Protein AF-A0A957VIG5-F1 (afdb_monomer_lite)

Radius of gyration: 19.97 Å; chains: 1; bounding box: 42×45×61 Å

pLDDT: mean 84.69, std 12.18, range [29.11, 98.12]

Secondary structure (DSSP, 8-state):
--TT--------SS--TT--SSPPTTEEEEE-TT--EEEEE-----S-HHHHHHHHHHHHTSTTGGGEEEEEETTEEEEEEE-S--HHHHHHHS-TTSPPPHHHHHHHHHHHHTT--EEEEEEEEEEETTTTEEEEEEE--SSSTT-EEEEEEEE-HHHHHHHHGGGTTSHHHHH-

Structure (mmCIF, N/CA/C/O backbone):
data_AF-A0A957VIG5-F1
#
_entry.id   AF-A0A957VIG5-F1
#
loop_
_atom_site.group_PDB
_atom_site.id
_atom_site.type_symbol
_atom_site.label_atom_id
_atom_site.label_alt_id
_atom_site.label_comp_id
_atom_site.label_asym_id
_atom_site.label_entity_id
_atom_site.label_seq_id
_atom_site.pdbx_PDB_ins_code
_atom_site.Cartn_x
_atom_site.Cartn_y
_atom_site.Cartn_z
_atom_site.occupancy
_atom_site.B_iso_or_equiv
_atom_site.auth_seq_id
_atom_site.auth_comp_id
_atom_site.auth_asym_id
_atom_site.auth_atom_id
_atom_site.pdbx_PDB_model_num
ATOM 1 N N . MET A 1 1 ? 10.376 -10.869 32.501 1.00 29.11 1 MET A N 1
ATOM 2 C CA . MET A 1 1 ? 9.119 -10.267 32.999 1.00 29.11 1 MET A CA 1
ATOM 3 C C . MET A 1 1 ? 9.027 -8.844 32.476 1.00 29.11 1 MET A C 1
ATOM 5 O O . MET A 1 1 ? 9.973 -8.095 32.676 1.00 29.11 1 MET A O 1
ATOM 9 N N . THR A 1 2 ? 7.955 -8.468 31.776 1.00 40.06 2 THR A N 1
ATOM 10 C CA . THR A 1 2 ? 7.659 -7.051 31.512 1.00 40.06 2 THR A CA 1
ATOM 11 C C . THR A 1 2 ? 6.690 -6.542 32.575 1.00 40.06 2 THR A C 1
ATOM 13 O O . THR A 1 2 ? 5.792 -7.257 33.016 1.00 40.06 2 THR A O 1
ATOM 16 N N . ASN A 1 3 ? 6.922 -5.308 33.009 1.00 45.75 3 ASN A N 1
ATOM 17 C CA . ASN A 1 3 ? 6.412 -4.671 34.224 1.00 45.75 3 ASN A CA 1
ATOM 18 C C . ASN A 1 3 ? 4.905 -4.305 34.166 1.00 45.75 3 ASN A C 1
ATOM 20 O O . ASN A 1 3 ? 4.494 -3.252 34.638 1.00 45.75 3 ASN A O 1
ATOM 24 N N . THR A 1 4 ? 4.067 -5.106 33.490 1.00 52.88 4 THR A N 1
ATOM 25 C CA . THR A 1 4 ? 2.637 -4.780 33.278 1.00 52.88 4 THR A CA 1
ATOM 26 C C . THR A 1 4 ? 1.697 -5.991 33.170 1.00 52.88 4 THR A C 1
ATOM 28 O O . THR A 1 4 ? 0.552 -5.827 32.761 1.00 52.88 4 THR A O 1
ATOM 31 N N . GLY A 1 5 ? 2.135 -7.212 33.503 1.00 53.25 5 GLY A N 1
ATOM 32 C CA . GLY A 1 5 ? 1.250 -8.384 33.678 1.00 53.25 5 GLY A CA 1
ATOM 33 C C . GLY A 1 5 ? 0.446 -8.863 32.454 1.00 53.25 5 GLY A C 1
ATOM 34 O O . GLY A 1 5 ? -0.316 -9.817 32.568 1.00 53.25 5 GLY A O 1
ATOM 35 N N . LYS A 1 6 ? 0.588 -8.238 31.277 1.00 64.69 6 LYS A N 1
ATOM 36 C CA . LYS A 1 6 ? -0.127 -8.636 30.056 1.00 64.69 6 LYS A CA 1
ATOM 37 C C . LYS A 1 6 ? 0.607 -9.792 29.359 1.00 64.69 6 LYS A C 1
ATOM 39 O O . LYS A 1 6 ? 1.813 -9.667 29.133 1.00 64.69 6 LYS A O 1
ATOM 44 N N . PRO A 1 7 ? -0.094 -10.875 28.973 1.00 71.56 7 PRO A N 1
ATOM 45 C CA . PRO A 1 7 ? 0.519 -11.985 28.252 1.00 71.56 7 PRO A CA 1
ATOM 46 C C . PRO A 1 7 ? 1.040 -11.522 26.885 1.00 71.56 7 PRO A C 1
ATOM 48 O O . PRO A 1 7 ? 0.395 -10.723 26.198 1.00 71.56 7 PRO A O 1
ATOM 51 N N . ARG A 1 8 ? 2.226 -12.016 26.510 1.00 73.31 8 ARG A N 1
ATOM 52 C CA . ARG A 1 8 ? 2.873 -11.772 25.215 1.00 73.31 8 ARG A CA 1
ATOM 53 C C . ARG A 1 8 ? 3.100 -13.107 24.519 1.00 73.31 8 ARG A C 1
ATOM 55 O O . ARG A 1 8 ? 3.776 -13.967 25.074 1.00 73.31 8 ARG A O 1
ATOM 62 N N . TYR A 1 9 ? 2.581 -13.234 23.305 1.00 81.94 9 TYR A N 1
ATOM 63 C CA . TYR A 1 9 ? 2.742 -14.413 22.458 1.00 81.94 9 TYR A CA 1
ATOM 64 C C . TYR A 1 9 ? 3.745 -14.122 21.338 1.00 81.94 9 TYR A C 1
ATOM 66 O O . TYR A 1 9 ? 3.904 -12.971 20.929 1.00 81.94 9 TYR A O 1
ATOM 74 N N . TYR A 1 10 ? 4.445 -15.150 20.870 1.00 78.38 10 TYR A N 1
ATOM 75 C CA . TYR A 1 10 ? 5.370 -15.077 19.741 1.00 78.38 10 TYR A CA 1
ATOM 76 C C . TYR A 1 10 ? 5.461 -16.449 19.069 1.00 78.38 10 TYR A C 1
ATOM 78 O O . TYR A 1 10 ? 5.282 -17.472 19.729 1.00 78.38 10 TYR A O 1
ATOM 86 N N . PHE A 1 11 ? 5.752 -16.469 17.769 1.00 82.25 11 PHE A N 1
ATOM 87 C CA . PHE A 1 11 ? 6.024 -17.706 17.042 1.00 82.25 11 PHE A CA 1
ATOM 88 C C . PHE A 1 11 ? 7.482 -18.133 17.241 1.00 82.25 11 PHE A C 1
ATOM 90 O O . PHE A 1 11 ? 8.391 -17.301 17.234 1.00 82.25 11 PHE A O 1
ATOM 97 N N . THR A 1 12 ? 7.708 -19.434 17.416 1.00 80.00 12 THR A N 1
ATOM 98 C CA . THR A 1 12 ? 9.040 -20.048 17.497 1.00 80.00 12 THR A CA 1
ATOM 99 C C . THR A 1 12 ? 9.083 -21.272 16.583 1.00 80.00 12 THR A C 1
ATOM 101 O O . THR A 1 12 ? 8.152 -22.074 16.627 1.00 80.00 12 THR A O 1
ATOM 104 N N . PRO A 1 13 ? 10.153 -21.462 15.784 1.00 79.06 13 PRO A N 1
ATOM 105 C CA . PRO A 1 13 ? 10.302 -22.650 14.942 1.00 79.06 13 PRO A CA 1
ATOM 106 C C . PRO A 1 13 ? 10.376 -23.959 15.734 1.00 79.06 13 PRO A C 1
ATOM 108 O O . PRO A 1 13 ? 10.029 -25.015 15.216 1.00 79.06 13 PRO A O 1
ATOM 111 N N . LYS A 1 14 ? 10.866 -23.905 16.980 1.00 83.44 14 LYS A N 1
ATOM 112 C CA . LYS A 1 14 ? 10.940 -25.071 17.861 1.00 83.44 14 LYS A CA 1
ATOM 113 C C . LYS A 1 14 ? 9.764 -25.041 18.837 1.00 83.44 14 LYS A C 1
ATOM 115 O O . LYS A 1 14 ? 9.634 -24.035 19.547 1.00 83.44 14 LYS A O 1
ATOM 120 N N . PRO A 1 15 ? 8.945 -26.105 18.901 1.00 76.12 15 PRO A N 1
ATOM 121 C CA . PRO A 1 15 ? 7.943 -26.230 19.947 1.00 76.12 15 PRO A CA 1
ATOM 122 C C . PRO A 1 15 ? 8.634 -26.260 21.315 1.00 76.12 15 PRO A C 1
ATOM 124 O O . PRO A 1 15 ? 9.750 -26.763 21.454 1.00 76.12 15 PRO A O 1
ATOM 127 N N . ASN A 1 16 ? 7.986 -25.667 22.311 1.00 79.44 16 ASN A N 1
ATOM 128 C CA . ASN A 1 16 ? 8.431 -25.659 23.700 1.00 79.44 16 ASN A CA 1
ATOM 129 C C . ASN A 1 16 ? 7.266 -26.068 24.609 1.00 79.44 16 ASN A C 1
ATOM 131 O O . ASN A 1 16 ? 6.124 -26.132 24.158 1.00 79.44 16 ASN A O 1
ATOM 135 N N . ASP A 1 17 ? 7.542 -26.291 25.891 1.00 75.88 17 ASP A N 1
ATOM 136 C CA . ASP A 1 17 ? 6.544 -26.735 26.880 1.00 75.88 17 ASP A CA 1
ATOM 137 C C . ASP A 1 17 ? 5.425 -25.703 27.148 1.00 75.88 17 ASP A C 1
ATOM 139 O O . ASP A 1 17 ? 4.496 -25.956 27.911 1.00 75.88 17 ASP A O 1
ATOM 143 N N . HIS A 1 18 ? 5.510 -24.521 26.532 1.00 79.69 18 HIS A N 1
ATOM 144 C CA . HIS A 1 18 ? 4.513 -23.453 26.586 1.00 79.69 18 HIS A CA 1
ATOM 145 C C . HIS A 1 18 ? 3.817 -23.227 25.236 1.00 79.69 18 HIS A C 1
ATOM 147 O O . HIS A 1 18 ? 3.148 -22.204 25.056 1.00 79.69 18 HIS A O 1
ATOM 153 N N . ALA A 1 19 ? 3.993 -24.143 24.279 1.00 79.94 19 ALA A N 1
ATOM 154 C CA . ALA A 1 19 ? 3.270 -24.120 23.021 1.00 79.94 19 ALA A CA 1
ATOM 155 C C . ALA A 1 19 ? 1.768 -24.251 23.297 1.00 79.94 19 ALA A C 1
ATOM 157 O O . ALA A 1 19 ? 1.336 -25.051 24.122 1.00 79.94 19 ALA A O 1
ATOM 158 N N . LEU A 1 20 ? 0.983 -23.422 22.618 1.00 81.69 20 LEU A N 1
ATOM 159 C CA . LEU A 1 20 ? -0.468 -23.486 22.683 1.00 81.69 20 LEU A CA 1
ATOM 160 C C . LEU A 1 20 ? -0.978 -24.309 21.505 1.00 81.69 20 LEU A C 1
ATOM 162 O O . LEU A 1 20 ? -0.508 -24.125 20.384 1.00 81.69 20 LEU A O 1
ATOM 166 N N . ASP A 1 21 ? -1.981 -25.145 21.756 1.00 83.62 21 ASP A N 1
ATOM 167 C CA . ASP A 1 21 ? -2.622 -25.959 20.717 1.00 83.62 21 ASP A CA 1
ATOM 168 C C . ASP A 1 21 ? -3.555 -25.137 19.810 1.00 83.62 21 ASP A C 1
ATOM 170 O O . ASP A 1 21 ? -3.916 -25.572 18.717 1.00 83.62 21 ASP A O 1
ATOM 174 N N . ALA A 1 22 ? -3.953 -23.939 20.251 1.00 85.75 22 ALA A N 1
ATOM 175 C CA . ALA A 1 22 ? -4.861 -23.053 19.531 1.00 85.75 22 ALA A CA 1
ATOM 176 C C . ALA A 1 22 ? -4.493 -21.571 19.706 1.00 85.75 22 ALA A C 1
ATOM 178 O O . ALA A 1 22 ? -3.853 -21.168 20.682 1.00 85.75 22 ALA A O 1
ATOM 179 N N . ILE A 1 23 ? -4.939 -20.744 18.755 1.00 85.94 23 ILE A N 1
ATOM 180 C CA . ILE A 1 23 ? -4.832 -19.284 18.840 1.00 85.94 23 ILE A CA 1
ATOM 181 C C . ILE A 1 23 ? -5.718 -18.790 19.996 1.00 85.94 23 ILE A C 1
ATOM 183 O O . ILE A 1 23 ? -6.904 -19.116 20.014 1.00 85.94 23 ILE A O 1
ATOM 187 N N . PRO A 1 24 ? -5.192 -17.984 20.937 1.00 86.62 24 PRO A N 1
ATOM 188 C CA . PRO A 1 24 ? -5.994 -17.438 22.026 1.00 86.62 24 PRO A CA 1
ATOM 189 C C . PRO A 1 24 ? -7.159 -16.566 21.540 1.00 86.62 24 PRO A C 1
ATOM 191 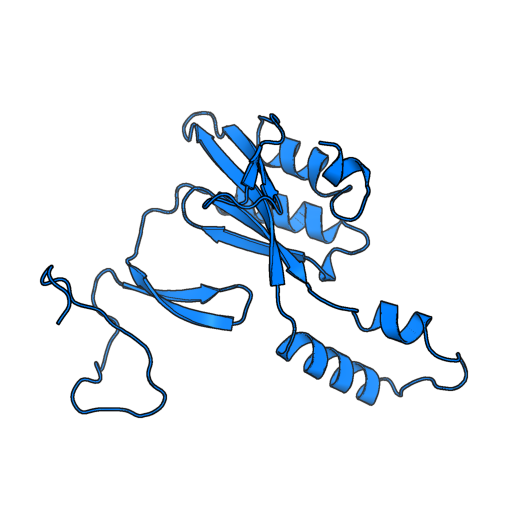O O . PRO A 1 24 ? -7.042 -15.831 20.555 1.00 86.62 24 PRO A O 1
ATOM 194 N N . ASP A 1 25 ? -8.259 -16.566 22.292 1.00 86.62 25 ASP A N 1
ATOM 195 C CA . ASP A 1 25 ? -9.426 -15.735 21.992 1.00 86.62 25 ASP A CA 1
ATOM 196 C C . ASP A 1 25 ? -9.075 -14.245 21.901 1.00 86.62 25 ASP A C 1
ATOM 198 O O . ASP A 1 25 ? -8.315 -13.694 22.701 1.00 86.62 25 ASP A O 1
ATOM 202 N N . GLY A 1 26 ? -9.644 -13.576 20.895 1.00 85.88 26 GLY A N 1
ATOM 203 C CA . GLY A 1 26 ? -9.362 -12.168 20.611 1.00 85.88 26 GLY A CA 1
ATOM 204 C C . GLY A 1 26 ? -8.007 -11.917 19.941 1.00 85.88 26 GLY A C 1
ATOM 205 O O . GLY A 1 26 ? -7.635 -10.757 19.752 1.00 85.88 26 GLY A O 1
ATOM 206 N N . TRP A 1 27 ? -7.283 -12.967 19.554 1.00 88.06 27 TRP A N 1
ATOM 207 C CA . TRP A 1 27 ? -6.102 -12.874 18.700 1.00 88.06 27 TRP A CA 1
ATOM 208 C C . TRP A 1 27 ? -6.384 -13.438 17.308 1.00 88.06 27 TRP A C 1
ATOM 210 O O . TRP A 1 27 ? -7.367 -14.155 17.092 1.00 88.06 27 TRP A O 1
ATOM 220 N N . GLU A 1 28 ? -5.531 -13.059 16.366 1.00 88.88 28 GLU A N 1
ATOM 221 C CA . GLU A 1 28 ? -5.504 -13.546 14.992 1.00 88.88 28 GLU A CA 1
ATOM 222 C C . GLU A 1 28 ? -4.066 -13.562 14.467 1.00 88.88 28 GLU A C 1
ATOM 224 O O . GLU A 1 28 ? -3.171 -12.902 15.011 1.00 88.88 28 GLU A O 1
ATOM 229 N N . ILE A 1 29 ? -3.844 -14.350 13.419 1.00 88.75 29 ILE A N 1
ATOM 230 C CA . ILE A 1 29 ? -2.579 -14.369 12.690 1.00 88.75 29 ILE A CA 1
ATOM 231 C C . ILE A 1 29 ? -2.651 -13.287 11.621 1.00 88.75 29 ILE A C 1
ATOM 233 O O . ILE A 1 29 ? -3.616 -13.227 10.866 1.00 88.75 29 ILE A O 1
ATOM 237 N N . SER A 1 30 ? -1.621 -12.453 11.555 1.00 87.12 30 SER A N 1
ATOM 238 C CA . SER A 1 30 ? -1.464 -11.440 10.520 1.00 87.12 30 SER A CA 1
ATOM 239 C C . SER A 1 30 ? -0.077 -11.557 9.906 1.00 87.12 30 SER A C 1
ATOM 241 O O . SER A 1 30 ? 0.917 -11.750 10.613 1.00 87.12 30 SER A O 1
ATOM 243 N N . GLU A 1 31 ? -0.019 -11.452 8.585 1.00 88.06 31 GLU A N 1
ATOM 244 C CA . GLU A 1 31 ? 1.212 -11.436 7.809 1.00 88.06 31 GLU A CA 1
ATOM 245 C C . GLU A 1 31 ? 1.402 -10.044 7.198 1.00 88.06 31 GLU A C 1
ATOM 247 O O . GLU A 1 31 ? 0.496 -9.501 6.570 1.00 88.06 31 GLU A O 1
ATOM 252 N N . SER A 1 32 ? 2.577 -9.449 7.412 1.00 88.19 32 SER A N 1
ATOM 253 C CA . SER A 1 32 ? 2.930 -8.156 6.802 1.00 88.19 32 SER A CA 1
ATOM 254 C C . SER A 1 32 ? 3.347 -8.303 5.335 1.00 88.19 32 SER A C 1
ATOM 256 O O . SER A 1 32 ? 3.729 -9.387 4.900 1.00 88.19 32 SER A O 1
ATOM 258 N N . VAL A 1 33 ? 3.430 -7.189 4.596 1.00 87.12 33 VAL A N 1
ATOM 259 C CA . VAL A 1 33 ? 3.902 -7.166 3.189 1.00 87.12 33 VAL A CA 1
ATOM 260 C C . VAL A 1 33 ? 5.286 -7.786 2.964 1.00 87.12 33 VAL A C 1
ATOM 262 O O . VAL A 1 33 ? 5.610 -8.154 1.837 1.00 87.12 33 VAL A O 1
ATOM 265 N N . ASN A 1 34 ? 6.090 -7.893 4.026 1.00 87.94 34 ASN A N 1
ATOM 266 C CA . ASN A 1 34 ? 7.439 -8.458 4.036 1.00 87.94 34 ASN A CA 1
ATOM 267 C C . ASN A 1 34 ? 7.484 -9.908 4.563 1.00 87.94 34 ASN A C 1
ATOM 269 O O . ASN A 1 34 ? 8.555 -10.385 4.932 1.00 87.94 34 ASN A O 1
ATOM 273 N N . GLY A 1 35 ? 6.342 -10.596 4.671 1.00 83.12 35 GLY A N 1
ATOM 274 C CA . GLY A 1 35 ? 6.267 -12.002 5.090 1.00 83.12 35 GLY A CA 1
ATOM 275 C C . GLY A 1 35 ? 6.508 -12.246 6.584 1.00 83.12 35 GLY A C 1
ATOM 276 O O . GLY A 1 35 ? 6.699 -13.380 7.022 1.00 83.12 35 GLY A O 1
ATOM 277 N N . VAL A 1 36 ? 6.531 -11.188 7.405 1.00 84.44 36 VAL A N 1
ATOM 278 C CA . VAL A 1 36 ? 6.614 -11.341 8.865 1.00 84.44 36 VAL A CA 1
ATOM 279 C C . VAL A 1 36 ? 5.244 -11.737 9.403 1.00 84.44 36 VAL A C 1
ATOM 281 O O . VAL A 1 36 ? 4.320 -10.922 9.390 1.00 84.44 36 VAL A O 1
ATOM 284 N N . VAL A 1 37 ? 5.148 -12.964 9.916 1.00 85.62 37 VAL A N 1
ATOM 285 C CA . VAL A 1 37 ? 3.952 -13.511 10.565 1.00 85.62 37 VAL A CA 1
ATOM 286 C C . VAL A 1 37 ? 3.951 -13.149 12.048 1.00 85.62 37 VAL A C 1
ATOM 288 O O . VAL A 1 37 ? 4.902 -13.430 12.780 1.00 85.62 37 VAL A O 1
ATOM 291 N N . SER A 1 38 ? 2.876 -12.515 12.505 1.00 84.62 38 SER A N 1
ATOM 292 C CA . SER A 1 38 ? 2.704 -12.053 13.882 1.00 84.62 38 SER A CA 1
ATOM 293 C C . SER A 1 38 ? 1.351 -12.468 14.440 1.00 84.62 38 SER A C 1
ATOM 295 O O . SER A 1 38 ? 0.354 -12.514 13.724 1.00 84.62 38 SER A O 1
ATOM 297 N N . LEU A 1 39 ? 1.309 -12.731 15.746 1.00 86.62 39 LEU A N 1
ATOM 298 C CA . LEU A 1 39 ? 0.047 -12.860 16.461 1.00 86.62 39 LEU A CA 1
ATOM 299 C C . LEU A 1 39 ? -0.385 -11.472 16.936 1.00 86.62 39 LEU A C 1
ATOM 301 O O . LEU A 1 39 ? 0.286 -10.855 17.768 1.00 86.62 39 LEU A O 1
ATOM 305 N N . VAL A 1 40 ? -1.498 -10.977 16.405 1.00 84.94 40 VAL A N 1
ATOM 306 C CA . VAL A 1 40 ? -2.026 -9.644 16.710 1.00 84.94 40 VAL A CA 1
ATOM 307 C C . VAL A 1 40 ? -3.364 -9.757 17.425 1.00 84.94 40 VAL A C 1
ATOM 309 O O . VAL A 1 40 ? -4.070 -10.756 17.320 1.00 84.94 40 VAL A O 1
ATOM 312 N N . ARG A 1 41 ? -3.706 -8.740 18.217 1.00 84.44 41 ARG A N 1
ATOM 313 C CA . ARG A 1 41 ? -5.045 -8.657 18.807 1.00 84.44 41 ARG A CA 1
ATOM 314 C C . ARG A 1 41 ? -6.024 -8.222 17.730 1.00 84.44 41 ARG A C 1
ATOM 316 O O . ARG A 1 41 ? -5.751 -7.215 17.078 1.00 84.44 41 ARG A O 1
ATOM 323 N N . ARG A 1 42 ? -7.175 -8.888 17.656 1.00 84.12 42 ARG A N 1
ATOM 324 C CA . ARG A 1 42 ? -8.310 -8.444 16.846 1.00 84.12 42 ARG A CA 1
ATOM 325 C C . ARG A 1 42 ? -8.708 -7.033 17.262 1.00 84.12 42 ARG A C 1
ATOM 327 O O . ARG A 1 42 ? -8.872 -6.740 18.450 1.00 84.12 42 ARG A O 1
ATOM 334 N N . ARG A 1 43 ? -8.826 -6.144 16.283 1.00 78.88 43 ARG A N 1
ATOM 335 C CA . ARG A 1 43 ? -9.270 -4.761 16.468 1.00 78.88 43 ARG A CA 1
ATOM 336 C C . ARG A 1 43 ? -10.280 -4.430 15.376 1.00 78.88 43 ARG A C 1
ATOM 338 O O . ARG A 1 43 ? -10.109 -4.923 14.267 1.00 78.88 43 ARG A O 1
ATOM 345 N N . PRO A 1 44 ? -11.290 -3.594 15.663 1.00 79.00 44 PRO A N 1
ATOM 346 C CA . PRO A 1 44 ? -12.149 -3.063 14.618 1.00 79.00 44 PRO A CA 1
ATOM 347 C C . PRO A 1 44 ? -11.292 -2.368 13.561 1.00 79.00 44 PRO A C 1
ATOM 349 O O . PRO A 1 44 ? -10.483 -1.497 13.898 1.00 79.00 44 PRO A O 1
ATOM 352 N N . GLN A 1 45 ? -11.462 -2.785 12.314 1.00 79.69 45 GLN A N 1
ATOM 353 C CA . GLN A 1 45 ? -10.868 -2.150 11.151 1.00 79.69 45 GLN A CA 1
ATOM 354 C C . GLN A 1 45 ? -11.884 -1.140 10.602 1.00 79.69 45 GLN A C 1
ATOM 356 O O . GLN A 1 45 ? -12.966 -1.537 10.181 1.00 79.69 45 GLN A O 1
ATOM 361 N N . PRO A 1 46 ? -11.627 0.177 10.737 1.00 88.44 46 PRO A N 1
ATOM 362 C CA . PRO A 1 46 ? -12.562 1.214 10.300 1.00 88.44 46 PRO A CA 1
ATOM 363 C C . PRO A 1 46 ? -12.513 1.467 8.784 1.00 88.44 46 PRO A C 1
ATOM 365 O O . PRO A 1 46 ? -13.332 2.231 8.263 1.00 88.44 46 PRO A O 1
ATOM 368 N N . ILE A 1 47 ? -11.525 0.894 8.097 1.00 93.44 47 ILE A N 1
ATOM 369 C CA . ILE A 1 47 ? -11.380 0.965 6.648 1.00 93.44 47 ILE A CA 1
ATOM 370 C C . ILE A 1 47 ? -12.231 -0.129 6.017 1.00 93.44 47 ILE A C 1
ATOM 372 O O . ILE A 1 47 ? -12.327 -1.236 6.534 1.00 93.44 47 ILE A O 1
ATOM 376 N N . GLU A 1 48 ? -12.899 0.222 4.928 1.00 94.38 48 GLU A N 1
ATOM 377 C CA . GLU A 1 48 ? -13.761 -0.689 4.187 1.00 94.38 48 GLU A CA 1
ATOM 378 C C . GLU A 1 48 ? -12.964 -1.371 3.069 1.00 94.38 48 GLU A C 1
ATOM 380 O O . GLU A 1 48 ? -12.102 -0.754 2.437 1.00 94.38 48 GLU A O 1
ATOM 385 N N . ASP A 1 49 ? -13.299 -2.625 2.752 1.00 93.81 49 ASP A N 1
ATOM 386 C CA . ASP A 1 49 ? -12.625 -3.393 1.693 1.00 93.81 49 ASP A CA 1
ATOM 387 C C . ASP A 1 49 ? -12.618 -2.654 0.344 1.00 93.81 49 ASP A C 1
ATOM 389 O O . ASP A 1 49 ? -11.635 -2.692 -0.398 1.00 93.81 49 ASP A O 1
ATOM 393 N N . ALA A 1 50 ? -13.702 -1.930 0.041 1.00 95.19 50 ALA A N 1
ATOM 394 C CA . ALA A 1 50 ? -13.837 -1.131 -1.175 1.00 95.19 50 ALA A CA 1
ATOM 395 C C . ALA A 1 50 ? -12.790 -0.007 -1.266 1.00 95.19 50 ALA A C 1
ATOM 397 O O . ALA A 1 50 ? -12.341 0.341 -2.358 1.00 95.19 50 ALA A O 1
ATOM 398 N N . GLU A 1 51 ? -12.360 0.541 -0.132 1.00 97.06 51 GLU A N 1
ATOM 399 C CA . GLU A 1 51 ? -11.376 1.621 -0.082 1.00 97.06 51 GLU A CA 1
ATOM 400 C C . GLU A 1 51 ? -9.964 1.095 -0.314 1.00 97.06 51 GLU A C 1
ATOM 402 O O . GLU A 1 51 ? -9.181 1.706 -1.042 1.00 97.06 51 GLU A O 1
ATOM 407 N N . VAL A 1 52 ? -9.649 -0.078 0.241 1.00 96.31 52 VAL A N 1
ATOM 408 C CA . VAL A 1 52 ? -8.399 -0.785 -0.059 1.00 96.31 52 VAL A CA 1
ATOM 409 C C . VAL A 1 52 ? -8.371 -1.194 -1.532 1.00 96.31 52 VAL A C 1
ATOM 411 O O . VAL A 1 52 ? -7.351 -1.014 -2.201 1.00 96.31 52 VAL A O 1
ATOM 414 N N . ALA A 1 53 ? -9.491 -1.695 -2.061 1.00 96.31 53 ALA A N 1
ATOM 415 C CA . ALA A 1 53 ? -9.629 -2.058 -3.468 1.00 96.31 53 ALA A CA 1
ATOM 416 C C . ALA A 1 53 ? -9.436 -0.852 -4.400 1.00 96.31 53 ALA A C 1
ATOM 418 O O . ALA A 1 53 ? -8.786 -0.991 -5.432 1.00 96.31 53 ALA A O 1
ATOM 419 N N . ALA A 1 54 ? -9.915 0.337 -4.022 1.00 97.06 54 ALA A N 1
ATOM 420 C CA . ALA A 1 54 ? -9.705 1.562 -4.793 1.00 97.06 54 ALA A CA 1
ATOM 421 C C . ALA A 1 54 ? -8.216 1.910 -4.952 1.00 97.06 54 ALA A C 1
ATOM 423 O O . ALA A 1 54 ? -7.774 2.258 -6.046 1.00 97.06 54 ALA A O 1
ATOM 424 N N . VAL A 1 55 ? -7.434 1.781 -3.875 1.00 97.44 55 VAL A N 1
ATOM 425 C CA . VAL A 1 55 ? -5.979 2.001 -3.918 1.00 97.44 55 VAL A CA 1
ATOM 426 C C . VAL A 1 55 ? -5.294 0.909 -4.742 1.00 97.44 55 VAL A C 1
ATOM 428 O O . VAL A 1 55 ? -4.418 1.219 -5.543 1.00 97.44 55 VAL A O 1
ATOM 431 N N . ARG A 1 56 ? -5.700 -0.361 -4.596 1.00 96.44 56 ARG A N 1
ATOM 432 C CA . ARG A 1 56 ? -5.147 -1.470 -5.395 1.00 96.44 56 ARG A CA 1
ATOM 433 C C . ARG A 1 56 ? -5.394 -1.287 -6.889 1.00 96.44 56 ARG A C 1
ATOM 435 O O . ARG A 1 56 ? -4.444 -1.399 -7.648 1.00 96.44 56 ARG A O 1
ATOM 442 N N . ALA A 1 57 ? -6.615 -0.943 -7.290 1.00 96.00 57 ALA A N 1
ATOM 443 C CA . ALA A 1 57 ? -6.957 -0.718 -8.693 1.00 96.00 57 ALA A CA 1
ATOM 444 C C . ALA A 1 57 ? -6.100 0.399 -9.311 1.00 96.00 57 ALA A C 1
ATOM 446 O O . ALA A 1 57 ? -5.528 0.234 -10.381 1.00 96.00 57 ALA A O 1
ATOM 447 N N . ALA A 1 58 ? -5.919 1.509 -8.594 1.00 96.12 58 ALA A N 1
ATOM 448 C CA . ALA A 1 58 ? -5.059 2.588 -9.067 1.00 96.12 58 ALA A CA 1
ATOM 449 C C . ALA A 1 58 ? -3.570 2.186 -9.147 1.00 96.12 58 ALA A C 1
ATOM 451 O O . ALA A 1 58 ? -2.855 2.686 -10.011 1.00 96.12 58 ALA A O 1
ATOM 452 N N . LEU A 1 59 ? -3.091 1.284 -8.278 1.00 96.00 59 LEU A N 1
ATOM 453 C CA . LEU A 1 59 ? -1.740 0.716 -8.387 1.00 96.00 59 LEU A CA 1
ATOM 454 C C . LEU A 1 59 ? -1.611 -0.265 -9.556 1.00 96.00 59 LEU A C 1
ATOM 456 O O . LEU A 1 59 ? -0.549 -0.325 -10.164 1.00 96.00 59 LEU A O 1
ATOM 460 N N . GLU A 1 60 ? -2.657 -1.024 -9.877 1.00 94.50 60 GLU A N 1
ATOM 461 C CA . GLU A 1 60 ? -2.687 -1.917 -11.043 1.00 94.50 60 GLU A CA 1
ATOM 462 C C . GLU A 1 60 ? -2.598 -1.134 -12.361 1.00 94.50 60 GLU A C 1
ATOM 464 O O . GLU A 1 60 ? -1.914 -1.577 -13.283 1.00 94.50 60 GLU A O 1
ATOM 469 N N . ASP A 1 61 ? -3.204 0.055 -12.415 1.00 94.12 61 ASP A N 1
ATOM 470 C CA . ASP A 1 61 ? -3.120 0.977 -13.556 1.00 94.12 61 ASP A CA 1
ATOM 471 C C . ASP A 1 61 ? -1.765 1.715 -13.653 1.00 94.12 61 ASP A C 1
ATOM 473 O O . ASP A 1 61 ? -1.475 2.366 -14.662 1.00 94.12 61 ASP A O 1
ATOM 477 N N . HIS A 1 62 ? -0.916 1.640 -12.622 1.00 92.94 62 HIS A N 1
ATOM 478 C CA . HIS A 1 62 ? 0.379 2.318 -12.599 1.00 92.94 62 HIS A CA 1
ATOM 479 C C . HIS A 1 62 ? 1.402 1.607 -13.509 1.00 92.94 62 HIS A C 1
ATOM 481 O O . HIS A 1 62 ? 1.541 0.383 -13.412 1.00 92.94 62 HIS A O 1
ATOM 487 N N . PRO A 1 63 ? 2.218 2.330 -14.312 1.00 88.62 63 PRO A N 1
ATOM 488 C CA . PRO A 1 63 ? 3.221 1.717 -15.197 1.00 88.62 63 PRO A CA 1
ATOM 489 C C . PRO A 1 63 ? 4.164 0.739 -14.481 1.00 88.62 63 PRO A C 1
ATOM 491 O O . PRO A 1 63 ? 4.497 -0.321 -15.005 1.00 88.62 63 PRO A O 1
ATOM 494 N N . HIS A 1 64 ? 4.542 1.074 -13.246 1.00 88.19 64 HIS A N 1
ATOM 495 C CA . HIS A 1 64 ? 5.366 0.240 -12.367 1.00 88.19 64 HIS A CA 1
ATOM 496 C C . HIS A 1 64 ? 4.585 -0.391 -11.199 1.00 88.19 64 HIS A C 1
ATOM 498 O O . HIS A 1 64 ? 5.148 -0.639 -10.135 1.00 88.19 64 HIS A O 1
ATOM 504 N N . GLY A 1 65 ? 3.289 -0.674 -11.373 1.00 87.31 65 GLY A N 1
ATOM 505 C CA . GLY A 1 65 ? 2.394 -1.190 -10.325 1.00 87.31 65 GLY A CA 1
ATOM 506 C C . GLY A 1 65 ? 2.928 -2.394 -9.539 1.00 87.31 65 GLY A C 1
ATOM 507 O O . GLY A 1 65 ? 2.754 -2.480 -8.325 1.00 87.31 65 GLY A O 1
ATOM 508 N N . LYS A 1 66 ? 3.683 -3.285 -10.201 1.00 86.25 66 LYS A N 1
ATOM 509 C CA . LYS A 1 66 ? 4.322 -4.470 -9.590 1.00 86.25 66 LYS A CA 1
ATOM 510 C C . LYS A 1 66 ? 5.346 -4.137 -8.495 1.00 86.25 66 LYS A C 1
ATOM 512 O O . LYS A 1 66 ? 5.669 -5.002 -7.675 1.00 86.25 66 LYS A O 1
ATOM 517 N N . ARG A 1 67 ? 5.882 -2.912 -8.477 1.00 89.62 67 ARG A N 1
ATOM 518 C CA . ARG A 1 67 ? 6.805 -2.443 -7.433 1.00 89.62 67 ARG A CA 1
ATOM 519 C C . ARG A 1 67 ? 6.089 -2.127 -6.136 1.00 89.62 67 ARG A C 1
ATOM 521 O O . ARG A 1 67 ? 6.741 -2.089 -5.096 1.00 89.62 67 ARG A O 1
ATOM 528 N N . TYR A 1 68 ? 4.773 -1.957 -6.171 1.00 93.12 68 TYR A N 1
ATOM 529 C CA . TYR A 1 68 ? 4.016 -1.500 -5.024 1.00 93.12 68 TYR A CA 1
ATOM 530 C C . TYR A 1 68 ? 3.201 -2.613 -4.373 1.00 93.12 68 TYR A C 1
ATOM 532 O O . TYR A 1 68 ? 2.737 -3.559 -5.010 1.00 93.12 68 TYR A O 1
ATOM 540 N N . ARG A 1 69 ? 3.015 -2.496 -3.060 1.00 93.88 69 ARG A N 1
ATOM 541 C CA . ARG A 1 69 ? 2.099 -3.322 -2.268 1.00 93.88 69 ARG A CA 1
ATOM 542 C C . ARG A 1 69 ? 1.277 -2.437 -1.348 1.00 93.88 69 ARG A C 1
ATOM 544 O O . ARG A 1 69 ? 1.728 -1.378 -0.927 1.00 93.88 69 ARG A O 1
ATOM 551 N N . VAL A 1 70 ? 0.085 -2.909 -1.001 1.00 95.31 70 VAL A N 1
ATOM 552 C CA . VAL A 1 70 ? -0.821 -2.236 -0.067 1.00 95.31 70 VAL A CA 1
ATOM 553 C C . VAL A 1 70 ? -1.114 -3.126 1.124 1.00 95.31 70 VAL A C 1
ATOM 555 O O . VAL A 1 70 ? -1.411 -4.315 0.968 1.00 95.31 70 VAL A O 1
ATOM 558 N N . GLU A 1 71 ? -1.082 -2.509 2.299 1.00 93.38 71 GLU A N 1
ATOM 559 C CA . GLU A 1 71 ? -1.490 -3.096 3.569 1.00 93.38 71 GLU A CA 1
ATOM 560 C C . GLU A 1 71 ? -2.423 -2.139 4.303 1.00 93.38 71 GLU A C 1
ATOM 562 O O . GLU A 1 71 ? -2.188 -0.929 4.359 1.00 93.38 71 GLU A O 1
ATOM 567 N N . GLU A 1 72 ? -3.467 -2.693 4.904 1.00 92.31 72 GLU A N 1
ATOM 568 C CA . GLU A 1 72 ? -4.304 -1.962 5.840 1.00 92.31 72 GLU A CA 1
ATOM 569 C C . GLU A 1 72 ? -3.730 -2.071 7.257 1.00 92.31 72 GLU A C 1
ATOM 571 O O . GLU A 1 72 ? -3.384 -3.150 7.740 1.00 92.31 72 GLU A O 1
ATOM 576 N N . ARG A 1 73 ? -3.637 -0.938 7.952 1.00 88.25 73 ARG A N 1
ATOM 577 C CA . ARG A 1 73 ? -3.173 -0.853 9.338 1.00 88.25 73 ARG A CA 1
ATOM 578 C C . ARG A 1 73 ? -4.097 0.039 10.160 1.00 88.25 73 ARG A C 1
ATOM 580 O O . ARG A 1 73 ? -3.830 1.221 10.384 1.00 88.25 73 ARG A O 1
ATOM 587 N N . GLY A 1 74 ? -5.182 -0.542 10.668 1.00 89.56 74 GLY A N 1
ATOM 588 C CA . GLY A 1 74 ? -6.164 0.181 11.477 1.00 89.56 74 GLY A CA 1
ATOM 589 C C . GLY A 1 74 ? -6.853 1.255 10.642 1.00 89.56 74 GLY A C 1
ATOM 590 O O . GLY A 1 74 ? -7.529 0.943 9.683 1.00 89.56 74 GLY A O 1
ATOM 591 N N . LYS A 1 75 ? -6.667 2.536 10.971 1.00 94.38 75 LYS A N 1
ATOM 592 C CA . LYS A 1 75 ? -7.251 3.646 10.194 1.00 94.38 75 LYS A CA 1
ATOM 593 C C . LYS A 1 75 ? -6.409 4.084 8.989 1.00 94.38 75 LYS A C 1
ATOM 595 O O . LYS A 1 75 ? -6.548 5.220 8.539 1.00 94.38 75 LYS A O 1
ATOM 600 N N . GLN A 1 76 ? -5.473 3.252 8.539 1.00 95.19 76 GLN A N 1
ATOM 601 C CA . GLN A 1 76 ? -4.490 3.616 7.521 1.00 95.19 76 GLN A CA 1
ATOM 602 C C . GLN A 1 76 ? -4.454 2.600 6.386 1.00 95.19 76 GLN A C 1
ATOM 604 O O . GLN A 1 76 ? -4.428 1.402 6.643 1.00 95.19 76 GLN A O 1
ATOM 609 N N . ILE A 1 77 ? -4.357 3.089 5.153 1.00 96.94 77 ILE A N 1
ATOM 610 C CA . ILE A 1 77 ? -3.936 2.306 3.988 1.00 96.94 77 ILE A CA 1
ATOM 611 C C . ILE A 1 77 ? -2.505 2.728 3.694 1.00 96.94 77 ILE A C 1
ATOM 613 O O . ILE A 1 77 ? -2.257 3.905 3.434 1.00 96.94 77 ILE A O 1
ATOM 617 N N . VAL A 1 78 ? -1.560 1.800 3.784 1.00 96.25 78 VAL A N 1
ATOM 618 C CA . VAL A 1 78 ? -0.136 2.079 3.594 1.00 96.25 78 VAL A CA 1
ATOM 619 C C . VAL A 1 78 ? 0.318 1.459 2.280 1.00 96.25 78 VAL A C 1
ATOM 621 O O . VAL A 1 78 ? 0.129 0.264 2.053 1.00 96.25 78 VAL A O 1
ATOM 624 N N . VAL A 1 79 ? 0.915 2.288 1.428 1.00 96.44 79 VAL A N 1
ATOM 625 C CA . VAL A 1 79 ? 1.548 1.884 0.174 1.00 96.44 79 VAL A CA 1
ATOM 626 C C . VAL A 1 79 ? 3.034 1.697 0.436 1.00 96.44 79 VAL A C 1
ATOM 628 O O . VAL A 1 79 ? 3.711 2.579 0.977 1.00 96.44 79 VAL A O 1
ATOM 631 N N . TYR A 1 80 ? 3.528 0.534 0.044 1.00 94.44 80 TYR A N 1
ATOM 632 C CA . TYR A 1 80 ? 4.923 0.164 0.140 1.00 94.44 80 TYR A CA 1
ATOM 633 C C . TYR A 1 80 ? 5.525 0.020 -1.243 1.00 94.44 80 TYR A C 1
ATOM 635 O O . TYR A 1 80 ? 4.878 -0.520 -2.133 1.00 94.44 80 TYR A O 1
ATOM 643 N N . GLU A 1 81 ? 6.779 0.413 -1.381 1.00 92.94 81 GLU A N 1
ATOM 644 C CA . GLU A 1 81 ? 7.576 0.239 -2.584 1.00 92.94 81 GLU A CA 1
ATOM 645 C C . GLU A 1 81 ? 8.651 -0.818 -2.365 1.00 92.94 81 GLU A C 1
ATOM 647 O O . GLU A 1 81 ? 9.255 -0.915 -1.293 1.00 92.94 81 GLU A O 1
ATOM 652 N N . ARG A 1 82 ? 8.881 -1.632 -3.390 1.00 90.94 82 ARG A N 1
ATOM 653 C CA . ARG A 1 82 ? 9.952 -2.614 -3.428 1.00 90.94 82 ARG A CA 1
ATOM 654 C C . ARG A 1 82 ? 11.310 -1.915 -3.448 1.00 90.94 82 ARG A C 1
ATOM 656 O O . ARG A 1 82 ? 11.576 -1.076 -4.296 1.00 90.94 82 ARG A O 1
ATOM 663 N N . GLN A 1 83 ? 12.212 -2.354 -2.582 1.00 86.50 83 GLN A N 1
ATOM 664 C CA . GLN A 1 83 ? 13.615 -1.971 -2.632 1.00 86.50 83 GLN A CA 1
ATOM 665 C C . GLN A 1 83 ? 14.388 -2.760 -3.691 1.00 86.50 83 GLN A C 1
ATOM 667 O O . GLN A 1 83 ? 14.292 -3.991 -3.767 1.00 86.50 83 GLN A O 1
ATOM 672 N N . GLY A 1 84 ? 15.254 -2.044 -4.407 1.00 80.06 84 GLY A N 1
ATOM 673 C CA . GLY A 1 84 ? 16.160 -2.605 -5.403 1.00 80.06 84 GLY A CA 1
ATOM 674 C C . GLY A 1 84 ? 15.512 -2.804 -6.772 1.00 80.06 84 GLY A C 1
ATOM 675 O O . GLY A 1 84 ? 14.323 -2.570 -6.955 1.00 80.06 84 GLY A O 1
ATOM 676 N N . LEU A 1 85 ? 16.333 -3.237 -7.727 1.00 75.06 85 LEU A N 1
ATOM 677 C CA . LEU A 1 85 ? 15.924 -3.450 -9.115 1.00 75.06 85 LEU A CA 1
ATOM 678 C C . LEU A 1 85 ? 14.957 -4.635 -9.236 1.00 75.06 85 LEU A C 1
ATOM 680 O O . LEU A 1 85 ? 15.105 -5.655 -8.546 1.00 75.06 85 LEU A O 1
ATOM 684 N N . ASP A 1 86 ? 13.985 -4.513 -10.134 1.00 77.19 86 ASP A N 1
ATOM 685 C CA . ASP A 1 86 ? 13.180 -5.643 -10.585 1.00 77.19 86 ASP A CA 1
ATOM 686 C C . ASP A 1 86 ? 13.851 -6.386 -11.757 1.00 77.19 86 ASP A C 1
ATOM 688 O O . ASP A 1 86 ? 14.976 -6.086 -12.161 1.00 77.19 86 ASP A O 1
ATOM 692 N N . LEU A 1 87 ? 13.213 -7.458 -12.237 1.00 77.19 87 LEU A N 1
ATOM 693 C CA . LEU A 1 87 ? 13.776 -8.252 -13.328 1.00 77.19 87 LEU A CA 1
ATOM 694 C C . LEU A 1 87 ? 13.819 -7.451 -14.636 1.00 77.19 87 LEU A C 1
ATOM 696 O O . LEU A 1 87 ? 14.778 -7.595 -15.393 1.00 77.19 87 LEU A O 1
ATOM 700 N N . ASP A 1 88 ? 12.819 -6.606 -14.885 1.00 77.25 88 ASP A N 1
ATOM 701 C CA . ASP A 1 88 ? 12.734 -5.805 -16.103 1.00 77.25 88 ASP A CA 1
ATOM 702 C C . ASP A 1 88 ? 13.867 -4.765 -16.135 1.00 77.25 88 ASP A C 1
ATOM 704 O O . ASP A 1 88 ? 14.555 -4.650 -17.150 1.00 77.25 88 ASP A O 1
ATOM 708 N N . ASP A 1 89 ? 14.154 -4.110 -15.005 1.00 78.00 89 ASP A N 1
ATOM 709 C CA . ASP A 1 89 ? 15.306 -3.215 -14.835 1.00 78.00 89 ASP A CA 1
ATOM 710 C C . ASP A 1 89 ? 16.633 -3.921 -15.145 1.00 78.00 89 ASP A C 1
ATOM 712 O O . ASP A 1 89 ? 17.496 -3.403 -15.860 1.00 78.00 89 ASP A O 1
ATOM 716 N N . ILE A 1 90 ? 16.809 -5.130 -14.601 1.00 78.38 90 ILE A N 1
ATOM 717 C CA . ILE A 1 90 ? 18.030 -5.911 -14.799 1.00 78.38 90 ILE A CA 1
ATOM 718 C C . ILE A 1 90 ? 18.163 -6.306 -16.269 1.00 78.38 90 ILE A C 1
ATOM 720 O O . ILE A 1 90 ? 19.237 -6.135 -16.843 1.00 78.38 90 ILE A O 1
ATOM 724 N N . LEU A 1 91 ? 17.092 -6.791 -16.900 1.00 77.81 91 LEU A N 1
ATOM 725 C CA . LEU A 1 91 ? 17.110 -7.195 -18.306 1.00 77.81 91 LEU A CA 1
ATOM 726 C C . LEU A 1 91 ? 17.420 -6.025 -19.244 1.00 77.81 91 LEU A C 1
ATOM 728 O O . LEU A 1 91 ? 18.120 -6.226 -20.234 1.00 77.81 91 LEU A O 1
ATOM 732 N N . GLN A 1 92 ? 16.966 -4.811 -18.923 1.00 76.69 92 GLN A N 1
ATOM 733 C CA . GLN A 1 92 ? 17.326 -3.602 -19.673 1.00 76.69 92 GLN A CA 1
ATOM 734 C C . GLN A 1 92 ? 18.813 -3.233 -19.546 1.00 76.69 92 GLN A C 1
ATOM 736 O O . GLN A 1 92 ? 19.358 -2.580 -20.434 1.00 76.69 92 GLN A O 1
ATOM 741 N N . SER A 1 93 ? 19.481 -3.658 -18.469 1.00 73.88 93 SER A N 1
ATOM 742 C CA . SER A 1 93 ? 20.896 -3.357 -18.204 1.00 73.88 93 SER A CA 1
ATOM 743 C C . SER A 1 93 ? 21.896 -4.379 -18.775 1.00 73.88 93 SER A C 1
ATOM 745 O O . SER A 1 93 ? 23.104 -4.144 -18.718 1.00 73.88 93 SER A O 1
ATOM 747 N N . ILE A 1 94 ? 21.424 -5.508 -19.322 1.00 76.69 94 ILE A N 1
ATOM 748 C CA . ILE A 1 94 ? 22.266 -6.603 -19.837 1.00 76.69 94 ILE A CA 1
ATOM 749 C C . ILE A 1 94 ? 22.299 -6.586 -21.376 1.00 76.69 94 ILE A C 1
ATOM 751 O O . ILE A 1 94 ? 21.340 -6.184 -22.032 1.00 76.69 94 ILE A O 1
ATOM 755 N N . ASP A 1 95 ? 23.405 -7.057 -21.965 1.00 73.75 95 ASP A N 1
ATOM 756 C CA . ASP A 1 95 ? 23.540 -7.243 -23.414 1.00 73.75 95 ASP A CA 1
ATOM 757 C C . ASP A 1 95 ? 22.377 -8.099 -23.983 1.00 73.75 95 ASP A C 1
ATOM 759 O O . ASP A 1 95 ? 22.136 -9.210 -23.489 1.00 73.75 95 ASP A O 1
ATOM 763 N N . PRO A 1 96 ? 21.674 -7.639 -25.040 1.00 65.62 96 PRO A N 1
ATOM 764 C CA . PRO A 1 96 ? 20.570 -8.374 -25.656 1.00 65.62 96 PRO A CA 1
ATOM 765 C C . PRO A 1 96 ? 20.937 -9.773 -26.181 1.00 65.62 96 PRO A C 1
ATOM 767 O O . PRO A 1 96 ? 20.031 -10.567 -26.447 1.00 65.62 96 PRO A O 1
ATOM 770 N N . GLY A 1 97 ? 22.227 -10.091 -26.340 1.00 64.88 97 GLY A N 1
ATOM 771 C CA . GLY A 1 97 ? 22.733 -11.425 -26.675 1.00 64.88 97 GLY A CA 1
ATOM 772 C C . GLY A 1 97 ? 22.721 -12.428 -25.512 1.00 64.88 97 GLY A C 1
ATOM 773 O O . GLY A 1 97 ? 22.857 -13.628 -25.747 1.00 64.88 97 GLY A O 1
ATOM 774 N N . LEU A 1 98 ? 22.509 -11.975 -24.272 1.00 67.38 98 LEU A N 1
ATOM 775 C CA . LEU A 1 98 ? 22.550 -12.789 -23.051 1.00 67.38 98 LEU A CA 1
ATOM 776 C C . LEU A 1 98 ? 21.149 -13.173 -22.529 1.00 67.38 98 LEU A C 1
ATOM 778 O O . LEU A 1 98 ? 20.922 -13.258 -21.321 1.00 67.38 98 LEU A O 1
ATOM 782 N N . ARG A 1 99 ? 20.183 -13.389 -23.432 1.00 68.12 99 ARG A N 1
ATOM 783 C CA . ARG A 1 99 ? 18.789 -13.696 -23.062 1.00 68.12 99 ARG A CA 1
ATOM 784 C C . ARG A 1 99 ? 18.698 -14.963 -22.211 1.00 68.12 99 ARG A C 1
ATOM 786 O O . ARG A 1 99 ? 19.157 -16.034 -22.608 1.00 68.12 99 ARG A O 1
ATOM 793 N N . LEU A 1 100 ? 18.044 -14.843 -21.058 1.00 75.06 100 LEU A N 1
ATOM 794 C CA . LEU A 1 100 ? 17.674 -15.985 -20.229 1.00 75.06 100 LEU A CA 1
ATOM 795 C C . LEU A 1 100 ? 16.608 -16.827 -20.941 1.00 75.06 100 LEU A C 1
ATOM 797 O O . LEU A 1 100 ? 15.751 -16.302 -21.655 1.00 75.06 100 LEU A O 1
ATOM 801 N N . SER A 1 101 ? 16.638 -18.143 -20.721 1.00 83.75 101 SER A N 1
ATOM 802 C CA . SER A 1 101 ? 15.499 -18.985 -21.085 1.00 83.75 101 SER A CA 1
ATOM 803 C C . SER A 1 101 ? 14.275 -18.595 -20.240 1.00 83.75 101 SER A C 1
ATOM 805 O O . SER A 1 101 ? 14.449 -18.130 -19.111 1.00 83.75 101 SER A O 1
ATOM 807 N N . PRO A 1 102 ? 13.040 -18.818 -20.727 1.00 83.25 102 PRO A N 1
ATOM 808 C CA . PRO A 1 102 ? 11.829 -18.500 -19.967 1.00 83.25 102 PRO A CA 1
ATOM 809 C C . PRO A 1 102 ? 11.785 -19.153 -18.580 1.00 83.25 102 PRO A C 1
ATOM 811 O O . PRO A 1 102 ? 11.318 -18.538 -17.631 1.00 83.25 102 PRO A O 1
ATOM 814 N N . GLU A 1 103 ? 12.299 -20.377 -18.452 1.00 86.38 103 GLU A N 1
ATOM 815 C CA . GLU A 1 103 ? 12.395 -21.089 -17.170 1.00 86.38 103 GLU A CA 1
ATOM 816 C C . GLU A 1 103 ? 13.349 -20.379 -16.206 1.00 86.38 103 GLU A C 1
ATOM 818 O O . GLU A 1 103 ? 12.957 -20.033 -15.099 1.00 86.38 103 GLU A O 1
ATOM 823 N N . ARG A 1 104 ? 14.566 -20.043 -16.658 1.00 84.12 104 ARG A N 1
ATOM 824 C CA . ARG A 1 104 ? 15.542 -19.318 -15.829 1.00 84.12 104 ARG A CA 1
ATOM 825 C C . ARG A 1 104 ? 15.071 -17.916 -15.460 1.00 84.12 104 ARG A C 1
ATOM 827 O O . ARG A 1 104 ? 15.410 -17.436 -14.385 1.00 84.12 104 ARG A O 1
ATOM 834 N N . ALA A 1 105 ? 14.328 -17.255 -16.348 1.00 82.88 105 ALA A N 1
ATOM 835 C CA . ALA A 1 105 ? 13.733 -15.956 -16.068 1.00 82.88 105 ALA A CA 1
ATOM 836 C C . ALA A 1 105 ? 12.694 -16.058 -14.940 1.00 82.88 105 ALA A C 1
ATOM 838 O O . ALA A 1 105 ? 12.764 -15.270 -14.004 1.00 82.88 105 ALA A O 1
ATOM 839 N N . ARG A 1 106 ? 11.809 -17.067 -14.976 1.00 83.56 106 ARG A N 1
ATOM 840 C CA . ARG A 1 106 ? 10.845 -17.325 -13.890 1.00 83.56 106 ARG A CA 1
ATOM 841 C C . ARG A 1 106 ? 11.536 -17.685 -12.580 1.00 83.56 106 ARG A C 1
ATOM 843 O O . ARG A 1 106 ? 11.223 -17.080 -11.563 1.00 83.56 106 ARG A O 1
ATOM 850 N N . ASP A 1 107 ? 12.505 -18.600 -12.607 1.00 85.88 107 ASP A N 1
ATOM 851 C CA . ASP A 1 107 ? 13.247 -19.002 -11.404 1.00 85.88 107 ASP A CA 1
ATOM 852 C C . ASP A 1 107 ? 13.942 -17.796 -10.752 1.00 85.88 107 ASP A C 1
ATOM 854 O O . ASP A 1 107 ? 13.959 -17.642 -9.526 1.00 85.88 107 ASP A O 1
ATOM 858 N N . LEU A 1 108 ? 14.520 -16.913 -11.575 1.00 83.31 108 LEU A N 1
ATOM 859 C CA . LEU A 1 108 ? 15.143 -15.681 -11.110 1.00 83.31 108 LEU A CA 1
ATOM 860 C C . LEU A 1 108 ? 14.100 -14.705 -10.551 1.00 83.31 108 LEU A C 1
ATOM 862 O O . LEU A 1 108 ? 14.312 -14.166 -9.466 1.00 83.31 108 LEU A O 1
ATOM 866 N N . GLU A 1 109 ? 12.976 -14.510 -11.243 1.00 83.06 109 GLU A N 1
ATOM 867 C CA . GLU A 1 109 ? 11.871 -13.657 -10.794 1.00 83.06 109 GLU A CA 1
ATOM 868 C C . GLU A 1 109 ? 11.320 -14.114 -9.436 1.00 83.06 109 GLU A C 1
ATOM 870 O O . GLU A 1 109 ? 11.232 -13.307 -8.510 1.00 83.06 109 GLU A O 1
ATOM 875 N N . GLU A 1 110 ? 11.036 -15.408 -9.271 1.00 83.62 110 GLU A N 1
ATOM 876 C CA . GLU A 1 110 ? 10.562 -15.999 -8.014 1.00 83.62 110 GLU A CA 1
ATOM 877 C C . GLU A 1 110 ? 11.595 -15.843 -6.891 1.00 83.62 110 GLU A C 1
ATOM 879 O O . GLU A 1 110 ? 11.272 -15.413 -5.780 1.00 83.62 110 GLU A O 1
ATOM 884 N N . SER A 1 111 ? 12.867 -16.126 -7.186 1.00 83.06 111 SER A N 1
ATOM 885 C CA . SER A 1 111 ? 13.979 -15.971 -6.243 1.00 83.06 111 SER A CA 1
ATOM 886 C C . SER A 1 111 ? 14.152 -14.520 -5.777 1.00 83.06 111 SER A C 1
ATOM 888 O O . SER A 1 111 ? 14.461 -14.266 -4.603 1.00 83.06 111 SER A O 1
ATOM 890 N N . MET A 1 112 ? 13.940 -13.561 -6.681 1.00 80.31 112 MET A N 1
ATOM 891 C CA . MET A 1 112 ? 13.971 -12.133 -6.386 1.00 80.31 112 MET A CA 1
ATOM 892 C C . MET A 1 112 ? 12.732 -11.690 -5.598 1.00 80.31 112 MET A C 1
ATOM 894 O O . MET A 1 112 ? 12.871 -10.951 -4.623 1.00 80.31 112 MET A O 1
ATOM 898 N N . ALA A 1 113 ? 11.539 -12.161 -5.966 1.00 78.06 113 ALA A N 1
ATOM 899 C CA . ALA A 1 113 ? 10.288 -11.857 -5.276 1.00 78.06 113 ALA A CA 1
ATOM 900 C C . ALA A 1 113 ? 10.288 -12.376 -3.828 1.00 78.06 113 ALA A C 1
ATOM 902 O O . ALA A 1 113 ? 9.872 -11.656 -2.922 1.00 78.06 113 ALA A O 1
ATOM 903 N N . ALA A 1 114 ? 10.833 -13.573 -3.586 1.00 77.75 114 ALA A N 1
ATOM 904 C CA . ALA A 1 114 ? 10.938 -14.173 -2.253 1.00 77.75 114 ALA A CA 1
ATOM 905 C C . ALA A 1 114 ? 11.864 -13.401 -1.294 1.00 77.75 114 ALA A C 1
ATOM 907 O O . ALA A 1 114 ? 11.771 -13.554 -0.077 1.00 77.75 114 ALA A O 1
ATOM 908 N N . ARG A 1 115 ? 12.779 -12.581 -1.827 1.00 78.38 115 ARG A N 1
ATOM 909 C CA . ARG A 1 115 ? 13.717 -11.753 -1.047 1.00 78.38 115 ARG A CA 1
ATOM 910 C C . ARG A 1 115 ? 13.406 -10.262 -1.127 1.00 78.38 115 ARG A C 1
ATOM 912 O O . ARG A 1 115 ? 14.143 -9.465 -0.543 1.00 78.38 115 ARG A O 1
ATOM 919 N N . ALA A 1 116 ? 12.353 -9.889 -1.850 1.00 85.19 116 ALA A N 1
ATOM 920 C CA . ALA A 1 116 ? 11.961 -8.505 -2.019 1.00 85.19 116 ALA A CA 1
ATOM 921 C C . ALA A 1 116 ? 11.607 -7.905 -0.657 1.00 85.19 116 ALA A C 1
ATOM 923 O O . ALA A 1 116 ? 10.821 -8.464 0.110 1.00 85.19 116 ALA A O 1
ATOM 924 N N . ARG A 1 117 ? 12.212 -6.757 -0.363 1.00 89.19 117 ARG A N 1
ATOM 925 C CA . ARG A 1 117 ? 11.863 -5.942 0.796 1.00 89.19 117 ARG A CA 1
ATOM 926 C C . ARG A 1 117 ? 11.035 -4.772 0.326 1.00 89.19 117 ARG A C 1
ATOM 928 O O . ARG A 1 117 ? 11.320 -4.204 -0.720 1.00 89.19 117 ARG A O 1
ATOM 935 N N . TYR A 1 118 ? 10.038 -4.430 1.116 1.00 91.50 118 TYR A N 1
ATOM 936 C CA . TYR A 1 118 ? 9.105 -3.361 0.845 1.00 91.50 118 TYR A CA 1
ATOM 937 C C . TYR A 1 118 ? 9.205 -2.321 1.952 1.00 91.50 118 TYR A C 1
ATOM 939 O O . TYR A 1 118 ? 9.083 -2.656 3.137 1.00 91.50 118 TYR A O 1
ATOM 947 N N . GLU A 1 119 ? 9.423 -1.068 1.567 1.00 91.06 119 GLU A N 1
ATOM 948 C CA . GLU A 1 119 ? 9.455 0.070 2.479 1.00 91.06 119 GLU A CA 1
ATOM 949 C C . GLU A 1 119 ? 8.217 0.944 2.303 1.00 91.06 119 GLU A C 1
ATOM 951 O O . GLU A 1 119 ? 7.747 1.129 1.183 1.00 91.06 119 GLU A O 1
ATOM 956 N N . PRO A 1 120 ? 7.648 1.462 3.400 1.00 92.25 120 PRO A N 1
ATOM 957 C CA . PRO A 1 120 ? 6.502 2.350 3.314 1.00 92.25 120 PRO A CA 1
ATOM 958 C C . PRO A 1 120 ? 6.913 3.665 2.646 1.00 92.25 120 PRO A C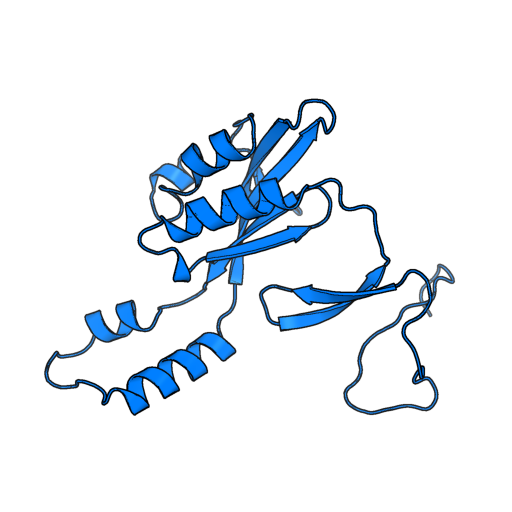 1
ATOM 960 O O . PRO A 1 120 ? 7.864 4.303 3.091 1.00 92.25 120 PRO A O 1
ATOM 963 N N . ILE A 1 121 ? 6.166 4.092 1.627 1.00 92.56 121 ILE A N 1
ATOM 964 C CA . ILE A 1 121 ? 6.429 5.352 0.909 1.00 92.56 121 ILE A CA 1
ATOM 965 C C . ILE A 1 121 ? 5.270 6.343 1.007 1.00 92.56 121 ILE A C 1
ATOM 967 O O . ILE A 1 121 ? 5.483 7.553 1.002 1.00 92.56 121 ILE A O 1
ATOM 971 N N . MET A 1 122 ? 4.042 5.850 1.172 1.00 95.00 122 MET A N 1
ATOM 972 C CA . MET A 1 122 ? 2.839 6.669 1.270 1.00 95.00 122 MET A CA 1
ATOM 973 C C . MET A 1 122 ? 1.834 6.024 2.218 1.00 95.00 122 MET A C 1
ATOM 975 O O . MET A 1 122 ? 1.779 4.804 2.366 1.00 95.00 122 MET A O 1
ATOM 979 N N . ARG A 1 123 ? 1.012 6.848 2.862 1.00 95.88 123 ARG A N 1
ATOM 980 C CA . ARG A 1 123 ? -0.173 6.389 3.579 1.00 95.88 123 ARG A CA 1
ATOM 981 C C . ARG A 1 123 ? -1.361 7.311 3.355 1.00 95.88 123 ARG A C 1
ATOM 983 O O . ARG A 1 123 ? -1.216 8.534 3.360 1.00 95.88 123 ARG A O 1
ATOM 990 N N . PHE A 1 124 ? -2.541 6.713 3.299 1.00 97.81 124 PHE A N 1
ATOM 991 C CA . PHE A 1 124 ? -3.821 7.390 3.457 1.00 97.81 124 PHE A CA 1
ATOM 992 C C . PHE A 1 124 ? -4.343 7.108 4.863 1.00 97.81 124 PHE A C 1
ATOM 994 O O . PHE A 1 124 ? -4.360 5.961 5.298 1.00 97.81 124 PHE A O 1
ATOM 1001 N N . THR A 1 125 ? -4.733 8.139 5.606 1.00 96.81 125 THR A N 1
ATOM 1002 C CA . THR A 1 125 ? -5.281 8.001 6.963 1.00 96.81 125 THR A CA 1
ATOM 1003 C C . THR A 1 125 ? -6.727 8.466 6.982 1.00 96.81 125 THR A C 1
ATOM 1005 O O . THR A 1 125 ? -6.993 9.612 6.625 1.00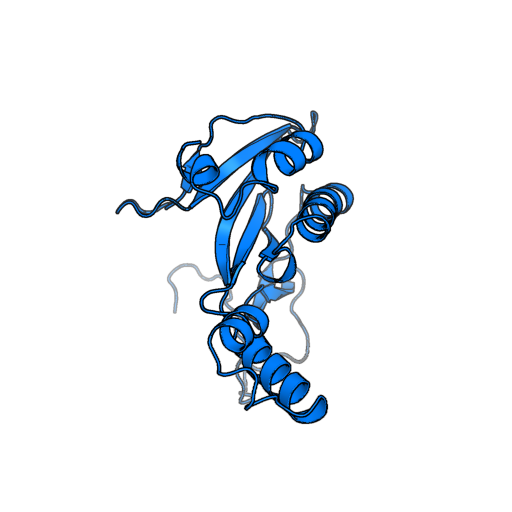 96.81 125 THR A O 1
ATOM 1008 N N . LEU A 1 126 ? -7.644 7.606 7.428 1.00 97.38 126 LEU A N 1
ATOM 1009 C CA . LEU A 1 126 ? -9.041 7.964 7.660 1.00 97.38 126 LEU A CA 1
ATOM 1010 C C . LEU A 1 126 ? -9.113 8.976 8.813 1.00 97.38 126 LEU A C 1
ATOM 1012 O O . LEU A 1 126 ? -8.671 8.705 9.936 1.00 97.38 126 LEU A O 1
ATOM 1016 N N . MET A 1 127 ? -9.635 10.160 8.513 1.00 95.88 127 MET A N 1
ATOM 1017 C CA . MET A 1 127 ? -9.777 11.277 9.449 1.00 95.88 127 MET A CA 1
ATOM 1018 C C . MET A 1 127 ? -11.204 11.393 9.977 1.00 95.88 127 MET A C 1
ATOM 1020 O O . MET A 1 127 ? -11.391 11.750 11.136 1.00 95.88 127 MET A O 1
ATOM 1024 N N . ASP A 1 128 ? -12.185 11.065 9.137 1.00 94.00 128 ASP A N 1
ATOM 1025 C CA . ASP A 1 128 ? -13.610 11.139 9.447 1.00 94.00 128 ASP A CA 1
ATOM 1026 C C . ASP A 1 128 ? -14.315 9.912 8.855 1.00 94.00 128 ASP A C 1
ATOM 1028 O O . ASP A 1 128 ? -14.392 9.763 7.634 1.00 94.00 128 ASP A O 1
ATOM 1032 N N . ALA A 1 129 ? -14.786 9.020 9.729 1.00 92.75 129 ALA A N 1
ATOM 1033 C CA . ALA A 1 129 ? -15.454 7.781 9.340 1.00 92.75 129 ALA A CA 1
ATOM 1034 C C . ALA A 1 129 ? -16.908 7.994 8.891 1.00 92.75 129 ALA A C 1
ATOM 1036 O O . ALA A 1 129 ? -17.426 7.167 8.150 1.00 92.75 129 ALA A O 1
ATOM 1037 N N . GLU A 1 130 ? -17.564 9.084 9.298 1.00 93.00 130 GLU A N 1
ATOM 1038 C CA . GLU A 1 130 ? -18.938 9.380 8.873 1.00 93.00 130 GLU A CA 1
ATOM 1039 C C . GLU A 1 130 ? -18.948 9.947 7.453 1.00 93.00 130 GLU A C 1
ATOM 1041 O O . GLU A 1 130 ? -19.785 9.583 6.631 1.00 93.00 130 GLU A O 1
ATOM 1046 N N . GLN A 1 131 ? -17.975 10.806 7.142 1.00 94.31 131 GLN A N 1
ATOM 1047 C CA . GLN A 1 131 ? -17.845 11.443 5.828 1.00 94.31 131 GLN A CA 1
ATOM 1048 C C . GLN A 1 131 ? -16.893 10.694 4.881 1.00 94.31 131 GLN A C 1
ATOM 1050 O O . GLN A 1 131 ? -16.620 11.191 3.789 1.00 94.31 131 GLN A O 1
ATOM 1055 N N . ARG A 1 132 ? -16.347 9.543 5.307 1.00 95.50 132 ARG A N 1
ATOM 1056 C CA . ARG A 1 132 ? -15.289 8.774 4.617 1.00 95.50 132 ARG A CA 1
ATOM 1057 C C . ARG A 1 132 ? -14.156 9.666 4.079 1.00 95.50 132 ARG A C 1
ATOM 1059 O O . ARG A 1 132 ? -13.727 9.538 2.931 1.00 95.50 132 ARG A O 1
ATOM 1066 N N . ARG A 1 133 ? -13.672 10.607 4.904 1.00 97.50 133 ARG A N 1
ATOM 1067 C CA . ARG A 1 133 ? -12.618 11.564 4.518 1.00 97.50 133 ARG A CA 1
ATOM 1068 C C . ARG A 1 133 ? -11.243 11.084 4.963 1.00 97.50 133 ARG A C 1
ATOM 1070 O O . ARG A 1 133 ? -11.019 10.784 6.136 1.00 97.50 133 ARG A O 1
ATOM 1077 N N . PHE A 1 134 ? -10.302 11.107 4.031 1.00 98.12 134 PHE A N 1
ATOM 1078 C CA . PHE A 1 134 ? -8.915 10.705 4.209 1.00 98.12 134 PHE A CA 1
ATOM 1079 C C . PHE A 1 134 ? -7.970 11.900 4.109 1.00 98.12 134 PHE A C 1
ATOM 1081 O O . PHE A 1 134 ? -8.317 12.948 3.565 1.00 98.12 134 PHE A O 1
ATOM 1088 N N . THR A 1 135 ? -6.751 11.719 4.610 1.00 97.31 135 THR A N 1
ATOM 1089 C CA . THR A 1 135 ? -5.597 12.571 4.303 1.00 97.31 135 THR A CA 1
ATOM 1090 C C . THR A 1 135 ? -4.421 11.731 3.822 1.00 97.31 135 THR A C 1
ATOM 1092 O O . THR A 1 135 ? -4.294 10.572 4.226 1.00 97.31 135 THR A O 1
ATOM 1095 N N . ALA A 1 136 ? -3.569 12.306 2.975 1.00 96.44 136 ALA A N 1
ATOM 1096 C CA . ALA A 1 136 ? -2.381 11.652 2.438 1.00 96.44 136 ALA A CA 1
ATOM 1097 C C . ALA A 1 136 ? -1.095 12.175 3.098 1.00 96.44 136 ALA A C 1
ATOM 1099 O O . ALA A 1 136 ? -0.934 13.371 3.352 1.00 96.44 136 ALA A O 1
ATOM 1100 N N . ALA A 1 137 ? -0.158 11.267 3.354 1.00 93.94 137 ALA A N 1
ATOM 1101 C CA . ALA A 1 137 ? 1.188 11.584 3.811 1.00 93.94 137 ALA A CA 1
ATOM 1102 C C . ALA A 1 137 ? 2.201 10.684 3.099 1.00 93.94 137 ALA A C 1
ATOM 1104 O O . ALA A 1 137 ? 1.905 9.521 2.823 1.00 93.94 137 ALA A O 1
ATOM 1105 N N . ARG A 1 138 ? 3.406 11.196 2.862 1.00 91.94 138 ARG A N 1
ATOM 1106 C CA . ARG A 1 138 ? 4.537 10.432 2.323 1.00 91.94 138 ARG A CA 1
ATOM 1107 C C . ARG A 1 138 ? 5.592 10.159 3.381 1.00 91.94 138 ARG A C 1
ATOM 1109 O O . ARG A 1 138 ? 5.643 10.848 4.400 1.00 91.94 138 ARG A O 1
ATOM 1116 N N . MET A 1 139 ? 6.431 9.160 3.148 1.00 88.31 139 MET A N 1
ATOM 1117 C CA . MET A 1 139 ? 7.589 8.904 3.996 1.00 88.31 139 MET A CA 1
ATOM 1118 C C . MET A 1 139 ? 8.581 10.066 3.865 1.00 88.31 139 MET A C 1
ATOM 1120 O O . MET A 1 139 ? 8.960 10.481 2.774 1.00 88.31 139 MET A O 1
ATOM 1124 N N . GLY A 1 140 ? 8.966 10.62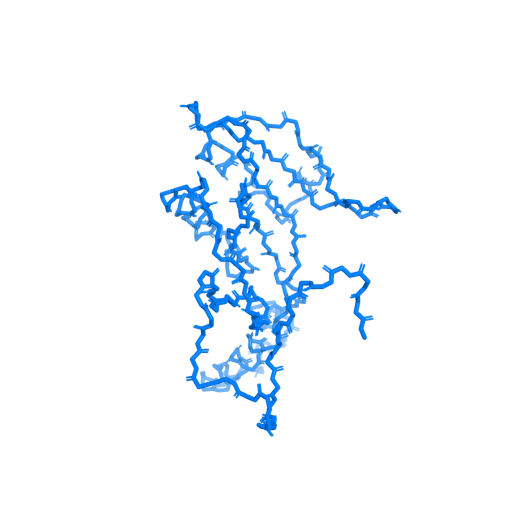6 5.001 1.00 77.88 140 GLY A N 1
ATOM 1125 C CA . GLY A 1 140 ? 9.935 11.688 5.152 1.00 77.88 140 GLY A CA 1
ATOM 1126 C C . GLY A 1 140 ? 11.201 11.175 5.813 1.00 77.88 140 GLY A C 1
ATOM 1127 O O . GLY A 1 140 ? 11.171 10.711 6.949 1.00 77.88 140 GLY A O 1
ATOM 1128 N N . TYR A 1 141 ? 12.333 11.343 5.141 1.00 66.06 141 TYR A N 1
ATOM 1129 C CA . TYR A 1 141 ? 13.645 10.905 5.624 1.00 66.06 141 TYR A CA 1
ATOM 1130 C C . TYR A 1 141 ? 14.295 11.906 6.600 1.00 66.06 141 TYR A C 1
ATOM 1132 O O . TYR A 1 141 ? 15.502 12.136 6.561 1.00 66.06 141 TYR A O 1
ATOM 1140 N N . THR A 1 142 ? 13.500 12.541 7.468 1.00 60.66 142 THR A N 1
ATOM 1141 C CA . THR A 1 142 ? 13.995 13.466 8.499 1.00 60.66 142 THR A CA 1
ATOM 1142 C C . THR A 1 142 ? 14.107 12.775 9.858 1.00 60.66 142 THR A C 1
ATOM 1144 O O . THR A 1 142 ? 13.381 11.842 10.183 1.00 60.66 142 THR A O 1
ATOM 1147 N N . THR A 1 143 ? 15.054 13.234 10.676 1.00 48.03 143 THR A N 1
ATOM 1148 C CA . THR A 1 143 ? 15.546 12.610 11.920 1.00 48.03 143 THR A CA 1
ATOM 1149 C C . THR A 1 143 ? 14.555 12.564 13.097 1.00 48.03 143 THR A C 1
ATOM 1151 O O . THR A 1 143 ? 14.965 12.293 14.228 1.00 48.03 143 THR A O 1
ATOM 1154 N N . SER A 1 144 ? 13.258 12.816 12.888 1.00 48.28 144 SER A N 1
ATOM 1155 C CA . SER A 1 144 ? 12.251 12.810 13.955 1.00 48.28 144 SER A CA 1
ATOM 1156 C C . SER A 1 144 ? 11.372 11.552 13.918 1.00 48.28 144 SER A C 1
ATOM 1158 O O . SER A 1 144 ? 11.096 10.968 12.875 1.00 48.28 144 SER A O 1
ATOM 1160 N N . ARG A 1 145 ? 10.962 11.115 15.115 1.00 50.50 145 ARG A N 1
ATOM 1161 C CA . ARG A 1 145 ? 10.451 9.775 15.469 1.00 50.50 145 ARG A CA 1
ATOM 1162 C C . ARG A 1 145 ? 9.215 9.257 14.721 1.00 50.50 145 ARG A C 1
ATOM 1164 O O . ARG A 1 145 ? 8.820 8.129 14.998 1.00 50.50 145 ARG A O 1
ATOM 1171 N N . GLU A 1 146 ? 8.620 10.013 13.803 1.00 60.56 146 GLU A N 1
ATOM 1172 C CA . GLU A 1 146 ? 7.432 9.560 13.071 1.00 60.56 146 GLU A CA 1
ATOM 1173 C C . GLU A 1 146 ? 7.532 9.601 11.549 1.00 60.56 146 GLU A C 1
ATOM 1175 O O . GLU A 1 146 ? 6.584 9.152 10.929 1.00 60.56 146 GLU A O 1
ATOM 1180 N N . GLY A 1 147 ? 8.638 10.042 10.938 1.00 80.50 147 GLY A N 1
ATOM 1181 C CA . GLY A 1 147 ? 8.972 9.764 9.528 1.00 80.50 147 GLY A CA 1
ATOM 1182 C C . GLY A 1 147 ? 7.904 10.026 8.451 1.00 80.50 147 GLY A C 1
ATOM 1183 O O . GLY A 1 147 ? 8.095 9.594 7.331 1.00 80.50 147 GLY A O 1
ATOM 1184 N N . TRP A 1 148 ? 6.781 10.690 8.721 1.00 89.06 148 TRP A N 1
ATOM 1185 C CA . TRP A 1 148 ? 5.695 10.906 7.760 1.00 89.06 148 TRP A CA 1
ATOM 1186 C C . TRP A 1 148 ? 5.485 12.405 7.558 1.00 89.06 148 TRP A C 1
ATOM 1188 O O . TRP A 1 148 ? 5.230 13.132 8.518 1.00 89.06 148 TRP A O 1
ATOM 1198 N N . GLN A 1 149 ? 5.552 12.862 6.313 1.00 89.12 149 GLN A N 1
ATOM 1199 C CA . GLN A 1 149 ? 5.282 14.240 5.912 1.00 89.12 149 GLN A CA 1
ATOM 1200 C C . GLN A 1 149 ? 3.879 14.329 5.310 1.00 89.12 149 GLN A C 1
ATOM 1202 O O . GLN A 1 149 ? 3.538 13.584 4.394 1.00 89.12 149 GLN A O 1
ATOM 1207 N N . SER A 1 150 ? 3.047 15.209 5.864 1.00 89.50 150 SER A N 1
ATOM 1208 C CA . SER A 1 150 ? 1.702 15.483 5.349 1.00 89.50 150 SER A CA 1
ATOM 1209 C C . SER A 1 150 ? 1.788 16.123 3.966 1.00 89.50 150 SER A C 1
ATOM 1211 O O . SER A 1 150 ? 2.509 17.100 3.814 1.00 89.50 150 SER A O 1
ATOM 1213 N N . LEU A 1 151 ? 0.993 15.633 3.012 1.00 90.56 151 LEU A N 1
ATOM 1214 C CA . LEU A 1 151 ? 0.836 16.260 1.691 1.00 90.56 151 LEU A CA 1
ATOM 1215 C C . LEU A 1 151 ? -0.234 17.362 1.694 1.00 90.56 151 LEU A C 1
ATOM 1217 O O . LEU A 1 151 ? -0.549 17.945 0.666 1.00 90.56 151 LEU A O 1
ATOM 1221 N N . HIS A 1 152 ? -0.888 17.587 2.842 1.00 90.31 152 HIS A N 1
ATOM 1222 C CA . HIS A 1 152 ? -2.009 18.522 3.001 1.00 90.31 152 HIS A CA 1
ATOM 1223 C C . HIS A 1 152 ? -3.200 18.260 2.058 1.00 90.31 152 HIS A C 1
ATOM 1225 O O . HIS A 1 152 ? -4.116 19.075 1.968 1.00 90.31 152 HIS A O 1
ATOM 1231 N N . LEU A 1 153 ? -3.234 17.087 1.419 1.00 93.75 153 LEU A N 1
ATOM 1232 C CA . LEU A 1 153 ? -4.352 16.613 0.618 1.00 93.75 153 LEU A CA 1
ATOM 1233 C C . LEU A 1 153 ? -5.396 15.963 1.523 1.00 93.75 153 LEU A C 1
ATOM 1235 O O . LEU A 1 153 ? -5.069 15.176 2.422 1.00 93.75 153 LEU A O 1
ATOM 1239 N N . THR A 1 154 ? -6.660 16.285 1.265 1.00 96.31 154 THR A N 1
ATOM 1240 C CA . THR A 1 154 ? -7.815 15.672 1.924 1.00 96.31 154 THR A CA 1
ATOM 1241 C C . THR A 1 154 ? -8.922 15.431 0.912 1.00 96.31 154 THR A C 1
ATOM 1243 O O . THR A 1 154 ? -9.121 16.252 0.021 1.00 96.31 154 THR A O 1
ATOM 1246 N N . GLY A 1 155 ? -9.639 14.321 1.048 1.00 96.75 155 GLY A N 1
ATOM 1247 C CA . GLY A 1 155 ? -10.685 13.928 0.106 1.00 96.75 155 GLY A CA 1
ATOM 1248 C C . GLY A 1 155 ? -11.180 12.516 0.379 1.00 96.75 155 GLY A C 1
ATOM 1249 O O . GLY A 1 155 ? -10.825 11.914 1.396 1.00 96.75 155 GLY A O 1
ATOM 1250 N N . SER A 1 156 ? -11.995 11.984 -0.521 1.00 97.62 156 SER A N 1
ATOM 1251 C CA . SER A 1 156 ? -12.297 10.553 -0.549 1.00 97.62 156 SER A CA 1
ATOM 1252 C C . SER A 1 156 ? -11.053 9.748 -0.932 1.00 97.62 156 SER A C 1
ATOM 1254 O O . SER A 1 156 ? -10.127 10.259 -1.569 1.00 97.62 156 SER A O 1
ATOM 1256 N N . ILE A 1 157 ? -11.033 8.459 -0.590 1.00 97.94 157 ILE A N 1
ATOM 1257 C CA . ILE A 1 157 ? -9.914 7.591 -0.971 1.00 97.94 157 ILE A CA 1
ATOM 1258 C C . ILE A 1 157 ? -9.729 7.513 -2.493 1.00 97.94 157 ILE A C 1
ATOM 1260 O O . ILE A 1 157 ? -8.599 7.492 -2.962 1.00 97.94 157 ILE A O 1
ATOM 1264 N N . HIS A 1 158 ? -10.817 7.545 -3.271 1.00 97.19 158 HIS A N 1
ATOM 1265 C CA . HIS A 1 158 ? -10.764 7.496 -4.733 1.00 97.19 158 HIS A CA 1
ATOM 1266 C C . HIS A 1 158 ? -10.091 8.734 -5.333 1.00 97.19 158 HIS A C 1
ATOM 1268 O O . HIS A 1 158 ? -9.303 8.611 -6.270 1.00 97.19 158 HIS A O 1
ATOM 1274 N N . GLU A 1 159 ? -10.395 9.920 -4.803 1.00 97.00 159 GLU A N 1
ATOM 1275 C CA . GLU A 1 159 ? -9.781 11.174 -5.250 1.00 97.00 159 GLU A CA 1
ATOM 1276 C C . GLU A 1 159 ? -8.288 11.188 -4.929 1.00 97.00 159 GLU A C 1
ATOM 1278 O O . GLU A 1 159 ? -7.471 11.443 -5.813 1.00 97.00 159 GLU A O 1
ATOM 1283 N N . LEU A 1 160 ? -7.928 10.844 -3.688 1.00 97.38 160 LEU A N 1
ATOM 1284 C CA . LEU A 1 160 ? -6.533 10.827 -3.256 1.00 97.38 160 LEU A CA 1
ATOM 1285 C C . LEU A 1 160 ? -5.716 9.756 -3.988 1.00 97.38 160 LEU A C 1
ATOM 1287 O O . LEU A 1 160 ? -4.599 10.030 -4.413 1.00 97.38 160 LEU A O 1
ATOM 1291 N N . ALA A 1 161 ? -6.271 8.557 -4.183 1.00 96.75 161 ALA A N 1
ATOM 1292 C CA . ALA A 1 161 ? -5.635 7.492 -4.953 1.00 96.75 161 ALA A CA 1
ATOM 1293 C C . ALA A 1 161 ? -5.348 7.951 -6.390 1.00 96.75 161 ALA A C 1
ATOM 1295 O O . ALA A 1 161 ? -4.221 7.828 -6.859 1.00 96.75 161 ALA A O 1
ATOM 1296 N N . ARG A 1 162 ? -6.334 8.560 -7.061 1.00 95.38 162 ARG A N 1
ATOM 1297 C CA . ARG A 1 162 ? -6.180 9.069 -8.431 1.00 95.38 162 ARG A CA 1
ATOM 1298 C C . ARG A 1 162 ? -5.148 10.190 -8.539 1.00 95.38 162 ARG A C 1
ATOM 1300 O O . ARG A 1 162 ? -4.481 10.284 -9.560 1.00 95.38 162 ARG A O 1
ATOM 1307 N N . GLN A 1 163 ? -5.044 11.048 -7.529 1.00 94.25 163 GLN A N 1
ATOM 1308 C CA . GLN A 1 163 ? -4.098 12.162 -7.539 1.00 94.25 163 GLN A CA 1
ATOM 1309 C C . GLN A 1 163 ? -2.670 11.705 -7.233 1.00 94.25 163 GLN A C 1
ATOM 1311 O O . GLN A 1 163 ? -1.729 12.169 -7.866 1.00 94.25 163 GLN A O 1
ATOM 1316 N N . CYS A 1 164 ? -2.506 10.818 -6.253 1.00 94.94 164 CYS A N 1
ATOM 1317 C CA . CYS A 1 164 ? -1.196 10.520 -5.693 1.00 94.94 164 CYS A CA 1
ATOM 1318 C C . CYS A 1 164 ? -0.523 9.288 -6.306 1.00 94.94 164 CYS A C 1
ATOM 1320 O O . CYS A 1 164 ? 0.700 9.250 -6.382 1.00 94.94 164 CYS A O 1
ATOM 1322 N N . ILE A 1 165 ? -1.288 8.265 -6.703 1.00 95.38 165 ILE A N 1
ATOM 1323 C CA . ILE A 1 165 ? -0.710 7.001 -7.182 1.00 95.38 165 ILE A CA 1
ATOM 1324 C C . ILE A 1 165 ? 0.024 7.152 -8.520 1.00 95.38 165 ILE A C 1
ATOM 1326 O O . ILE A 1 165 ? 1.139 6.649 -8.602 1.00 95.38 165 ILE A O 1
ATOM 1330 N N . PRO A 1 166 ? -0.508 7.859 -9.537 1.00 94.50 166 PRO A N 1
ATOM 1331 C CA . PRO A 1 166 ? 0.149 7.974 -10.846 1.00 94.50 166 PRO A CA 1
ATOM 1332 C C . PRO A 1 166 ? 1.530 8.639 -10.843 1.00 94.50 166 PRO A C 1
ATOM 1334 O O . PRO A 1 166 ? 2.214 8.596 -11.858 1.00 94.50 166 PRO A O 1
ATOM 1337 N N . ILE A 1 167 ? 1.899 9.302 -9.746 1.00 91.88 167 ILE A N 1
ATOM 1338 C CA . ILE A 1 167 ? 3.126 10.092 -9.630 1.00 91.88 167 ILE A CA 1
ATOM 1339 C C . ILE A 1 167 ? 4.122 9.497 -8.624 1.00 91.88 167 ILE A C 1
ATOM 1341 O O . ILE A 1 167 ? 5.140 10.135 -8.368 1.00 91.88 167 ILE A O 1
ATOM 1345 N N . LEU A 1 168 ? 3.856 8.316 -8.042 1.00 91.06 168 LEU A N 1
ATOM 1346 C CA . LEU A 1 168 ? 4.633 7.739 -6.927 1.00 91.06 168 LEU A CA 1
ATOM 1347 C C . LEU A 1 168 ? 6.144 7.645 -7.180 1.00 91.06 168 LEU A C 1
ATOM 1349 O O . LEU A 1 168 ? 6.920 7.814 -6.243 1.00 91.06 168 LEU A O 1
ATOM 1353 N N . ASP A 1 169 ? 6.557 7.381 -8.417 1.00 84.19 169 ASP A N 1
ATOM 1354 C CA . ASP A 1 169 ? 7.955 7.239 -8.844 1.00 84.19 169 ASP A CA 1
ATOM 1355 C C . ASP A 1 169 ? 8.527 8.496 -9.519 1.00 84.19 169 ASP A C 1
ATOM 1357 O O . ASP A 1 169 ? 9.603 8.454 -10.119 1.00 84.19 169 ASP A O 1
ATOM 1361 N N . THR A 1 170 ? 7.824 9.624 -9.420 1.00 85.25 170 THR A N 1
ATOM 1362 C CA . THR A 1 170 ? 8.213 10.887 -10.053 1.00 85.25 170 THR A CA 1
ATOM 1363 C C . THR A 1 170 ? 8.703 11.910 -9.032 1.00 85.25 170 THR A C 1
ATOM 1365 O O . THR A 1 170 ? 8.298 11.911 -7.867 1.00 85.25 170 THR A O 1
ATOM 1368 N N . ASP A 1 171 ? 9.522 12.860 -9.490 1.00 77.88 171 ASP A N 1
ATOM 1369 C CA . ASP A 1 171 ? 9.959 13.992 -8.664 1.00 77.88 171 ASP A CA 1
ATOM 1370 C C . ASP A 1 171 ? 8.776 14.834 -8.146 1.00 77.88 171 ASP A C 1
ATOM 1372 O O . ASP A 1 171 ? 8.864 15.423 -7.066 1.00 77.88 171 ASP A O 1
ATOM 1376 N N . GLU A 1 172 ? 7.651 14.863 -8.874 1.00 80.12 172 GLU A N 1
ATOM 1377 C CA . GLU A 1 172 ? 6.437 15.588 -8.479 1.00 80.12 172 GLU A CA 1
ATOM 1378 C C . GLU A 1 172 ? 5.897 15.087 -7.137 1.00 80.12 172 GLU A C 1
ATOM 1380 O O . GLU A 1 172 ? 5.551 15.894 -6.274 1.00 80.12 172 GLU A O 1
ATOM 1385 N N . PHE A 1 173 ? 5.922 13.775 -6.896 1.00 81.62 173 PHE A N 1
ATOM 1386 C CA . PHE A 1 173 ? 5.485 13.205 -5.624 1.00 81.62 173 PHE A CA 1
ATOM 1387 C C . PHE A 1 173 ? 6.331 13.677 -4.433 1.00 81.62 173 PHE A C 1
ATOM 1389 O O . PHE A 1 173 ? 5.809 13.874 -3.332 1.00 81.62 173 PHE A O 1
ATOM 1396 N N . PHE A 1 174 ? 7.625 13.931 -4.644 1.00 71.69 174 PHE A N 1
ATOM 1397 C CA . PHE A 1 174 ? 8.501 14.490 -3.614 1.00 71.69 174 PHE A CA 1
ATOM 1398 C C . PHE A 1 174 ? 8.393 16.016 -3.476 1.00 71.69 174 PHE A C 1
ATOM 1400 O O . PHE A 1 174 ? 8.934 16.570 -2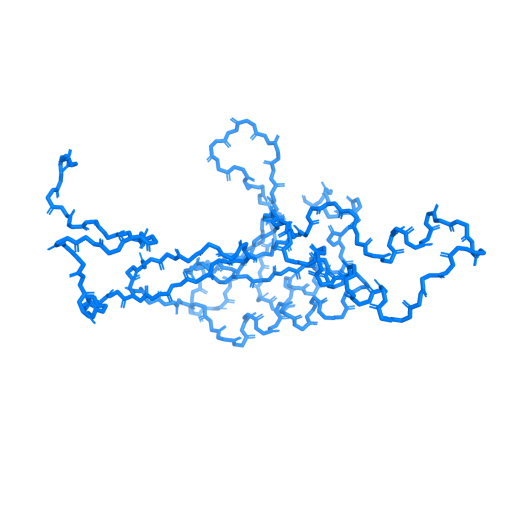.512 1.00 71.69 174 PHE A O 1
ATOM 1407 N N . GLY A 1 175 ? 7.704 16.682 -4.404 1.00 64.31 175 GLY A N 1
ATOM 1408 C CA . GLY A 1 175 ? 7.372 18.106 -4.361 1.00 64.31 175 GLY A CA 1
ATOM 1409 C C . GLY A 1 175 ? 6.033 18.430 -3.686 1.00 64.31 175 GLY A C 1
ATOM 1410 O O . GLY A 1 175 ? 5.803 19.600 -3.375 1.00 64.31 175 GLY A O 1
ATOM 1411 N N . LEU A 1 176 ? 5.182 17.421 -3.450 1.00 69.12 176 LEU A N 1
ATOM 1412 C CA . LEU A 1 176 ? 3.922 17.533 -2.701 1.00 69.12 176 LEU A CA 1
ATOM 1413 C C . LEU A 1 176 ? 4.121 17.636 -1.177 1.00 69.12 176 LEU A C 1
ATOM 1415 O O . LEU A 1 176 ? 5.137 17.113 -0.631 1.00 69.12 176 LEU A O 1
#

Foldseek 3Di:
DDPPPDDDDDDDPDDDPPDDPDQDPQWDWDADPLRDIDIDGDDDALDDPVLLVLLLVLLVVAPPSVQWDWDRDRQKIWIWGWPDDALVRVCVVDDPVPDDDPVVSVVVNVVCSNRIDIDTFKMWGQPDSVQQKIFIWGAAPDPDDPRTHTPPDMDHSNVCSNVQNRCSPHVVNVVD

Seq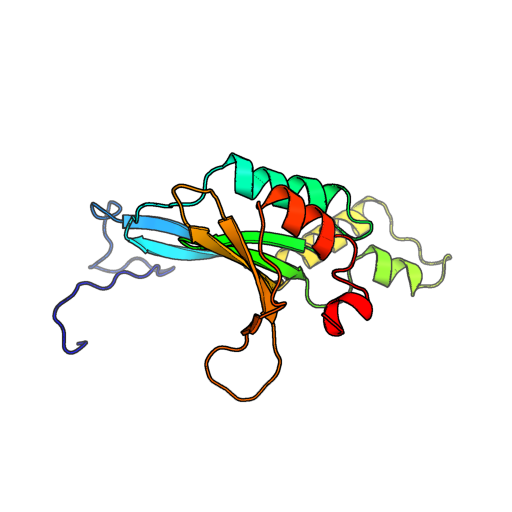uence (176 aa):
MTNTGKPRYYFTPKPNDHALDAIPDGWEISESVNGVVSLVRRRPQPIEDAEVAAVRAALEDHPHGKRYRVEERGKQIVVYERQGLDLDDILQSIDPGLRLSPERARDLEESMAARARYEPIMRFTLMDAEQRRFTAARMGYTTSREGWQSLHLTGSIHELARQCIPILDTDEFFGL